Protein AF-A0A0B7B6H0-F1 (afdb_monomer)

Secondary structure (DSSP, 8-state):
--SPP-GGGGGG-HHHHHHHHHHHHHT-S-TT---EE-SS-EEETTEEEPTT-EE---HHHHHT-HHHHSSTTS--TT-

Structure (mmCIF, N/CA/C/O backbone):
data_AF-A0A0B7B6H0-F1
#
_entry.id   AF-A0A0B7B6H0-F1
#
loop_
_atom_site.group_PDB
_atom_site.id
_atom_site.type_symbol
_atom_site.label_atom_id
_atom_site.label_alt_id
_atom_site.label_comp_id
_atom_site.label_asym_id
_atom_site.label_entity_id
_atom_site.label_seq_id
_atom_site.pdbx_PDB_ins_code
_atom_site.Cartn_x
_atom_site.Cartn_y
_atom_site.Cartn_z
_atom_site.occupancy
_atom_site.B_iso_or_equiv
_atom_site.auth_seq_id
_atom_site.auth_comp_id
_atom_site.auth_asym_id
_atom_site.auth_atom_id
_atom_site.pdbx_PDB_model_num
ATOM 1 N N . THR A 1 1 ? 26.310 1.548 -21.466 1.00 68.81 1 THR A N 1
ATOM 2 C CA . THR A 1 1 ? 25.617 2.648 -20.758 1.00 68.81 1 THR A CA 1
ATOM 3 C C . THR A 1 1 ? 26.613 3.315 -19.831 1.00 68.81 1 THR A C 1
ATOM 5 O O . THR A 1 1 ? 26.850 2.800 -18.753 1.00 68.81 1 THR A O 1
ATOM 8 N N . GLU A 1 2 ? 27.251 4.405 -20.264 1.00 82.69 2 GLU A N 1
ATOM 9 C CA . GLU A 1 2 ? 28.369 5.030 -19.521 1.00 82.69 2 GLU A CA 1
ATOM 10 C C . GLU A 1 2 ? 27.981 6.284 -18.720 1.00 82.69 2 GLU A C 1
ATOM 12 O O . GLU A 1 2 ? 28.823 6.869 -18.046 1.00 82.69 2 GLU A O 1
ATOM 17 N N . ARG A 1 3 ? 26.709 6.706 -18.748 1.00 94.19 3 ARG A N 1
ATOM 18 C CA . ARG A 1 3 ? 26.239 7.832 -17.928 1.00 94.19 3 ARG A CA 1
ATOM 19 C C . ARG A 1 3 ? 25.568 7.361 -16.642 1.00 94.19 3 ARG A C 1
ATOM 21 O O . ARG A 1 3 ? 24.859 6.356 -16.642 1.00 94.19 3 ARG A O 1
ATOM 28 N N . VAL A 1 4 ? 25.731 8.145 -15.580 1.00 94.75 4 VAL A N 1
ATOM 29 C CA . VAL A 1 4 ? 25.039 7.936 -14.302 1.00 94.75 4 VAL A CA 1
ATOM 30 C C . VAL A 1 4 ? 23.519 8.111 -14.497 1.00 94.75 4 VAL A C 1
ATOM 32 O O . VAL A 1 4 ? 23.099 9.002 -15.251 1.00 94.75 4 VAL A O 1
ATOM 35 N N . PRO A 1 5 ? 22.680 7.272 -13.858 1.00 94.12 5 PRO A N 1
ATOM 36 C CA . PRO A 1 5 ? 21.234 7.462 -13.853 1.00 94.12 5 PRO A CA 1
ATOM 37 C C . PRO A 1 5 ? 20.830 8.785 -13.199 1.00 94.12 5 PRO A C 1
ATOM 39 O O . PRO A 1 5 ? 21.449 9.242 -12.242 1.00 94.12 5 PRO A O 1
ATOM 42 N N . THR A 1 6 ? 19.749 9.382 -13.685 1.00 96.12 6 THR A N 1
ATOM 43 C CA . THR A 1 6 ? 19.158 10.592 -13.101 1.00 96.12 6 THR A CA 1
ATOM 44 C C . THR A 1 6 ? 17.669 10.379 -12.837 1.00 96.12 6 THR A C 1
ATOM 46 O O . THR A 1 6 ? 17.074 9.413 -13.311 1.00 96.12 6 THR A O 1
ATOM 49 N N . MET A 1 7 ? 17.021 11.295 -12.116 1.00 96.19 7 MET A N 1
ATOM 50 C CA . MET A 1 7 ? 15.586 11.171 -11.823 1.00 96.19 7 MET A CA 1
ATOM 51 C C . MET A 1 7 ? 14.693 11.180 -13.072 1.00 96.19 7 MET A C 1
ATOM 53 O O . MET A 1 7 ? 13.609 10.599 -13.039 1.00 96.19 7 MET A O 1
ATOM 57 N N . SER A 1 8 ? 15.144 11.769 -14.184 1.00 96.81 8 SER A N 1
ATOM 58 C CA . SER A 1 8 ? 14.403 11.746 -15.453 1.00 96.81 8 SER A CA 1
ATOM 59 C C . SER A 1 8 ? 14.351 10.352 -16.090 1.00 96.81 8 SER A C 1
ATOM 61 O O . SER A 1 8 ? 13.501 10.097 -16.941 1.00 96.81 8 SER A O 1
ATOM 63 N N . ASP A 1 9 ? 15.210 9.428 -15.647 1.00 96.12 9 ASP A N 1
ATOM 64 C CA . ASP A 1 9 ? 15.215 8.038 -16.098 1.00 96.12 9 ASP A CA 1
ATOM 65 C C . ASP A 1 9 ? 14.182 7.181 -15.371 1.00 96.12 9 ASP A C 1
ATOM 67 O O . ASP A 1 9 ? 13.793 6.137 -15.895 1.00 96.12 9 ASP A O 1
ATOM 71 N N . LYS A 1 10 ? 13.694 7.619 -14.200 1.00 95.88 10 LYS A N 1
ATOM 72 C CA . LYS A 1 10 ? 12.757 6.854 -13.365 1.00 95.88 10 LYS A CA 1
ATOM 73 C C . LYS A 1 10 ? 11.581 6.269 -14.165 1.00 95.88 10 LYS A C 1
ATOM 75 O O . LYS A 1 10 ? 11.342 5.077 -13.999 1.00 95.88 10 LYS A O 1
ATOM 80 N N . PRO A 1 11 ? 10.890 6.999 -15.067 1.00 96.62 11 PRO A N 1
ATOM 81 C CA . PRO A 1 11 ? 9.775 6.434 -15.835 1.00 96.62 11 PRO A CA 1
ATOM 82 C C . PRO A 1 11 ? 10.168 5.285 -16.777 1.00 96.62 11 PRO A C 1
ATOM 84 O O . PRO A 1 11 ? 9.323 4.470 -17.123 1.00 96.62 11 PRO A O 1
ATOM 87 N N . LYS A 1 12 ? 11.437 5.215 -17.200 1.00 96.50 12 LYS A N 1
ATOM 88 C CA . LYS A 1 12 ? 11.967 4.159 -18.080 1.00 96.50 12 LYS A CA 1
ATOM 89 C C . LYS A 1 12 ? 12.480 2.949 -17.300 1.00 96.50 12 LYS A C 1
ATOM 91 O O . LYS A 1 12 ? 12.620 1.868 -17.862 1.00 96.50 12 LYS A O 1
ATOM 96 N N . LEU A 1 13 ? 12.780 3.121 -16.014 1.00 96.12 13 LEU A N 1
ATOM 97 C CA . LEU A 1 13 ? 13.302 2.077 -15.134 1.00 96.12 13 LEU A CA 1
ATOM 98 C C . LEU A 1 13 ? 12.156 1.303 -14.468 1.00 96.12 13 LEU A C 1
ATOM 100 O O . LEU A 1 13 ? 12.080 1.213 -13.244 1.00 96.12 13 LEU A O 1
ATOM 104 N N . THR A 1 14 ? 11.245 0.756 -15.277 1.00 96.56 14 THR A N 1
ATOM 105 C CA . THR A 1 14 ? 10.008 0.107 -14.810 1.00 96.56 14 THR A CA 1
ATOM 106 C C . THR A 1 14 ? 10.282 -0.991 -13.790 1.00 96.56 14 THR A C 1
ATOM 108 O O . THR A 1 14 ? 9.701 -0.973 -12.710 1.00 96.56 14 THR A O 1
ATOM 111 N N . TYR A 1 15 ? 11.227 -1.887 -14.085 1.00 97.69 15 TYR A N 1
ATOM 112 C CA . TYR A 1 15 ? 11.552 -2.993 -13.186 1.00 97.69 15 TYR A CA 1
ATOM 113 C C . TYR A 1 15 ? 12.174 -2.515 -11.866 1.00 97.69 15 TYR A C 1
ATOM 115 O O . TYR A 1 15 ? 11.834 -3.021 -10.803 1.00 97.69 15 TYR A O 1
ATOM 123 N 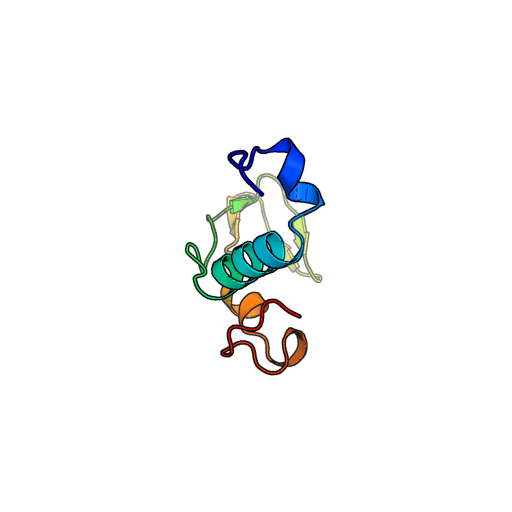N . LEU A 1 16 ? 13.019 -1.477 -11.899 1.00 97.38 16 LEU A N 1
ATOM 124 C CA . LEU A 1 16 ? 13.562 -0.882 -10.675 1.00 97.38 16 LEU A CA 1
ATOM 125 C C . LEU A 1 16 ? 12.454 -0.262 -9.814 1.00 97.38 16 LEU A C 1
ATOM 127 O O . LEU A 1 16 ? 12.461 -0.434 -8.599 1.00 97.38 16 LEU A O 1
ATOM 131 N N . ASN A 1 17 ? 11.491 0.439 -10.422 1.00 97.50 17 ASN A N 1
ATOM 132 C CA . ASN A 1 17 ? 10.344 0.957 -9.674 1.00 97.50 17 ASN A CA 1
ATOM 133 C C . ASN A 1 17 ? 9.533 -0.180 -9.053 1.00 97.50 17 ASN A C 1
ATOM 135 O O . ASN A 1 17 ? 9.128 -0.063 -7.902 1.00 97.50 17 ASN A O 1
ATOM 139 N N . ALA A 1 18 ? 9.332 -1.273 -9.786 1.00 98.19 18 ALA A N 1
ATOM 140 C CA . ALA A 1 18 ? 8.613 -2.436 -9.288 1.00 98.19 18 ALA A CA 1
ATOM 141 C C . ALA A 1 18 ? 9.329 -3.084 -8.089 1.00 98.19 18 ALA A C 1
ATOM 143 O O . ALA A 1 18 ? 8.707 -3.338 -7.063 1.00 98.19 18 ALA A O 1
ATOM 144 N N . VAL A 1 19 ? 10.659 -3.219 -8.155 1.00 98.31 19 VAL A N 1
ATOM 145 C CA . VAL A 1 19 ? 11.505 -3.666 -7.032 1.00 98.31 19 VAL A CA 1
ATOM 146 C C . VAL A 1 19 ? 11.350 -2.750 -5.816 1.00 98.31 19 VAL A C 1
ATOM 148 O O . VAL A 1 19 ? 11.199 -3.239 -4.697 1.00 98.31 19 VAL A O 1
ATOM 151 N N . ILE A 1 20 ? 11.363 -1.427 -6.012 1.00 97.00 20 ILE A N 1
ATOM 152 C CA . ILE A 1 20 ? 11.180 -0.456 -4.922 1.00 97.00 20 ILE A CA 1
ATOM 153 C C . ILE A 1 20 ? 9.793 -0.612 -4.286 1.00 97.00 20 ILE A C 1
ATOM 155 O O . ILE A 1 20 ? 9.691 -0.653 -3.061 1.00 97.00 20 ILE A O 1
ATOM 159 N N . MET A 1 21 ? 8.738 -0.725 -5.097 1.00 96.75 21 MET A N 1
ATOM 160 C CA . MET A 1 21 ? 7.365 -0.881 -4.606 1.00 96.75 21 MET A CA 1
ATOM 161 C C . MET A 1 21 ? 7.179 -2.199 -3.846 1.00 96.75 21 MET A C 1
ATOM 163 O O . MET A 1 21 ? 6.643 -2.191 -2.741 1.00 96.75 21 MET A O 1
ATOM 167 N N . GLU A 1 22 ? 7.686 -3.313 -4.375 1.00 97.69 22 GLU A N 1
ATOM 168 C CA . GLU A 1 22 ? 7.585 -4.618 -3.711 1.00 97.69 22 GLU A CA 1
ATOM 169 C C . GLU A 1 22 ? 8.396 -4.656 -2.408 1.00 97.69 22 GLU A C 1
ATOM 171 O O . GLU A 1 22 ? 7.968 -5.240 -1.412 1.00 97.69 22 GLU A O 1
ATOM 176 N N . THR A 1 23 ? 9.528 -3.943 -2.366 1.00 96.75 23 THR A N 1
ATOM 177 C CA . THR A 1 23 ? 10.303 -3.764 -1.130 1.00 96.75 23 THR A CA 1
ATOM 178 C C . THR A 1 23 ? 9.480 -3.024 -0.080 1.00 96.75 23 THR A C 1
ATOM 180 O O . THR A 1 23 ? 9.435 -3.454 1.069 1.00 96.75 23 THR A O 1
ATOM 183 N N . GLN A 1 24 ? 8.801 -1.938 -0.459 1.00 95.38 24 GLN A N 1
ATOM 184 C CA . GLN A 1 24 ? 7.959 -1.159 0.455 1.00 95.38 24 GLN A CA 1
ATOM 185 C C . GLN A 1 24 ? 6.726 -1.933 0.938 1.00 95.38 24 GLN A C 1
ATOM 187 O O . GLN A 1 24 ? 6.310 -1.742 2.079 1.00 95.38 24 GLN A O 1
ATOM 192 N N . ARG A 1 25 ? 6.161 -2.815 0.103 1.00 95.81 25 ARG A N 1
ATOM 193 C CA . ARG A 1 25 ? 5.048 -3.690 0.490 1.00 95.81 25 ARG A CA 1
ATOM 194 C C . ARG A 1 25 ? 5.473 -4.704 1.555 1.00 95.81 25 ARG A C 1
ATOM 196 O O . ARG A 1 25 ? 4.798 -4.823 2.574 1.00 95.81 25 ARG A O 1
ATOM 203 N N . ILE A 1 26 ? 6.575 -5.428 1.324 1.00 94.50 26 ILE A N 1
ATOM 204 C CA . ILE A 1 26 ? 7.045 -6.488 2.235 1.00 94.50 26 ILE A CA 1
ATOM 205 C C . ILE A 1 26 ? 7.657 -5.897 3.506 1.00 94.50 26 ILE A C 1
ATOM 207 O O . ILE A 1 26 ? 7.257 -6.257 4.613 1.00 94.50 26 ILE A O 1
ATOM 211 N N . ALA A 1 27 ? 8.597 -4.961 3.368 1.00 91.50 27 ALA A N 1
ATOM 212 C CA . ALA A 1 27 ? 9.235 -4.272 4.487 1.00 91.50 27 ALA A CA 1
ATOM 213 C C . ALA A 1 27 ? 8.384 -3.077 4.945 1.00 91.50 27 ALA A C 1
ATOM 215 O O . ALA A 1 27 ? 8.880 -1.955 5.047 1.00 91.50 27 ALA A O 1
ATOM 216 N N . SER A 1 28 ? 7.092 -3.325 5.174 1.00 87.75 28 SER A N 1
ATOM 217 C CA . SER A 1 28 ? 6.106 -2.356 5.651 1.00 87.75 28 SER A CA 1
ATOM 218 C C . SER A 1 28 ? 6.626 -1.655 6.915 1.00 87.75 28 SER A C 1
ATOM 220 O O . SER A 1 28 ? 6.528 -2.174 8.023 1.00 87.75 28 SER A O 1
ATOM 222 N N . LEU A 1 29 ? 7.249 -0.480 6.749 1.00 87.81 29 LEU A N 1
ATOM 223 C CA . LEU A 1 29 ? 7.936 0.224 7.844 1.00 87.81 29 LEU A CA 1
ATOM 224 C C . LEU A 1 29 ? 6.970 0.695 8.935 1.00 87.81 29 LEU A C 1
ATOM 226 O O . LEU A 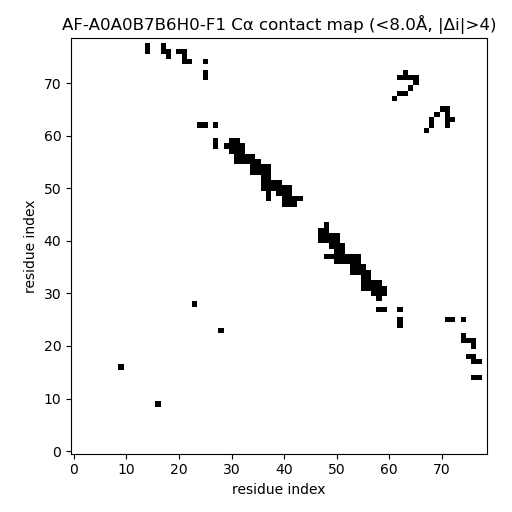1 29 ? 7.360 0.855 10.088 1.00 87.81 29 LEU A O 1
ATOM 230 N N . LEU A 1 30 ? 5.720 0.953 8.555 1.00 91.81 30 LEU A N 1
ATOM 231 C CA . LEU A 1 30 ? 4.658 1.413 9.439 1.00 91.81 30 LEU A CA 1
ATOM 232 C C . LEU A 1 30 ? 3.447 0.488 9.279 1.00 91.81 30 LEU A C 1
ATOM 234 O O . LEU A 1 30 ? 2.459 0.890 8.663 1.00 91.81 30 LEU A O 1
ATOM 238 N N . PRO A 1 31 ? 3.486 -0.732 9.838 1.00 90.56 31 PRO A N 1
ATOM 239 C CA . PRO A 1 31 ? 2.443 -1.736 9.620 1.00 90.56 31 PRO A CA 1
ATOM 240 C C . PRO A 1 31 ? 1.057 -1.291 10.118 1.00 90.56 31 PRO A C 1
ATOM 242 O O . PRO A 1 31 ? 0.036 -1.753 9.612 1.00 90.56 31 PRO A O 1
ATOM 245 N N . LEU A 1 32 ? 1.007 -0.347 11.067 1.00 94.25 32 LEU A N 1
ATOM 246 C CA . LEU A 1 32 ? -0.219 0.264 11.601 1.00 94.25 32 LEU A CA 1
ATOM 247 C C . LEU A 1 32 ? -0.464 1.704 11.110 1.00 94.25 32 LEU A C 1
ATOM 249 O O . LEU A 1 32 ? -1.342 2.392 11.633 1.00 94.25 32 LEU A O 1
ATOM 253 N N . ALA A 1 33 ? 0.296 2.161 10.110 1.00 91.88 33 ALA A N 1
ATOM 254 C CA . ALA A 1 33 ? 0.335 3.551 9.663 1.00 91.88 33 ALA A CA 1
ATOM 255 C C . ALA A 1 33 ? 0.533 4.548 10.828 1.00 91.88 33 ALA A C 1
ATOM 257 O O . ALA A 1 33 ? 0.904 4.190 11.946 1.00 91.88 33 ALA A O 1
ATOM 258 N N . ILE A 1 34 ? 0.327 5.835 10.547 1.00 94.69 34 ILE A N 1
ATOM 259 C CA . ILE A 1 34 ? 0.261 6.877 11.576 1.00 94.69 34 ILE A CA 1
ATOM 260 C C . ILE A 1 34 ? -1.207 7.007 12.009 1.00 94.69 34 ILE A C 1
ATOM 262 O O . ILE A 1 34 ? -2.069 7.127 11.129 1.00 94.69 34 ILE A O 1
ATOM 266 N N . PRO A 1 35 ? -1.513 7.008 13.320 1.00 95.50 35 PRO A N 1
ATOM 267 C CA . PRO A 1 35 ? -2.880 7.171 13.802 1.00 95.50 35 PRO A CA 1
ATOM 268 C C . PRO A 1 35 ? -3.461 8.507 13.341 1.00 95.50 35 PRO A C 1
ATOM 270 O O . PRO A 1 35 ? -2.790 9.541 13.393 1.00 95.50 35 PRO A O 1
ATOM 273 N N . ARG A 1 36 ? -4.720 8.491 12.897 1.00 95.06 36 ARG A N 1
ATOM 274 C CA . ARG A 1 36 ? -5.428 9.702 12.463 1.00 95.06 36 ARG A CA 1
ATOM 275 C C . ARG A 1 36 ? -6.637 9.962 13.338 1.00 95.06 36 ARG A C 1
ATOM 277 O O . ARG A 1 36 ? -7.453 9.070 13.544 1.00 95.06 36 ARG A O 1
ATOM 284 N N . GLU A 1 37 ? -6.761 11.192 13.815 1.00 97.25 37 GLU A N 1
ATOM 285 C CA . GLU A 1 37 ? -7.938 11.632 14.556 1.00 97.25 37 GLU A CA 1
ATOM 286 C C . GLU A 1 37 ? -9.022 12.136 13.598 1.00 97.25 37 GLU A C 1
ATOM 288 O O . GLU A 1 37 ? -8.760 12.883 12.650 1.00 97.25 37 GLU A O 1
ATOM 293 N N . VAL A 1 38 ? -10.256 11.719 13.855 1.00 97.69 38 VAL A N 1
ATOM 294 C CA . VAL A 1 38 ? -11.451 12.139 13.133 1.00 97.69 38 VAL A CA 1
ATOM 295 C C . VAL A 1 38 ? -11.779 13.587 13.506 1.00 97.69 38 VAL A C 1
ATOM 297 O O . VAL A 1 38 ? -12.192 13.880 14.627 1.00 97.69 38 VAL A O 1
ATOM 300 N N . SER A 1 39 ? -11.611 14.510 12.558 1.00 97.19 39 SER A N 1
ATOM 301 C CA . SER A 1 39 ? -11.792 15.954 12.784 1.00 97.19 39 SER A CA 1
ATOM 302 C C . SER A 1 39 ? -13.260 16.402 12.837 1.00 97.19 39 SER A C 1
ATOM 304 O O . SER A 1 39 ? -13.580 17.415 13.468 1.00 97.19 39 SER A O 1
ATOM 306 N N . ALA A 1 40 ? -14.157 15.638 12.215 1.00 97.06 40 ALA A N 1
ATOM 307 C CA . ALA A 1 40 ? -15.610 15.794 12.219 1.00 97.06 40 ALA A CA 1
ATOM 308 C C . ALA A 1 40 ? -16.257 14.412 12.021 1.00 97.06 40 ALA A C 1
ATOM 310 O O . ALA A 1 40 ? -15.588 13.554 11.453 1.00 97.06 40 ALA A O 1
ATOM 311 N N . PRO A 1 41 ? -17.509 14.171 12.459 1.00 97.19 41 PRO A N 1
AT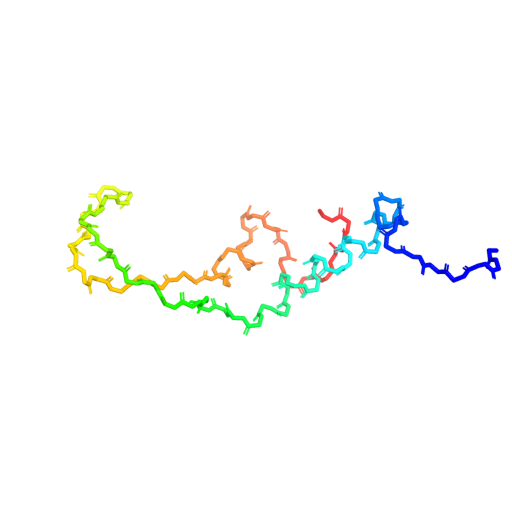OM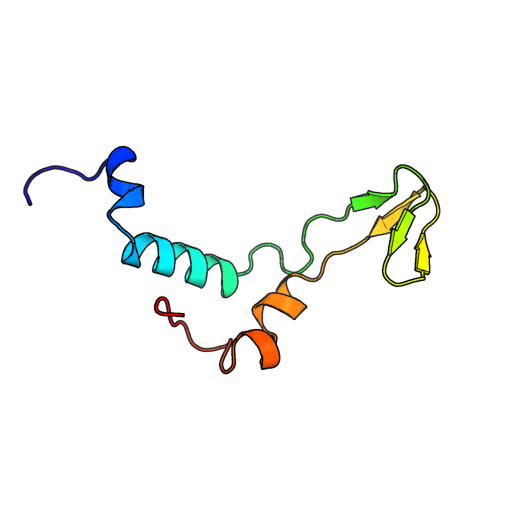 312 C CA . PRO A 1 41 ? -18.133 12.860 12.315 1.00 97.19 41 PRO A CA 1
ATOM 313 C C . PRO A 1 41 ? -18.079 12.343 10.872 1.00 97.19 41 PRO A C 1
ATOM 315 O O . PRO A 1 41 ? -18.432 13.073 9.946 1.00 97.19 41 PRO A O 1
ATOM 318 N N . ILE A 1 42 ? -17.637 11.099 10.697 1.00 96.69 42 ILE A N 1
ATOM 319 C CA . ILE A 1 42 ? -17.559 10.429 9.392 1.00 96.69 42 ILE A CA 1
ATOM 320 C C . ILE A 1 42 ? -18.276 9.086 9.443 1.00 96.69 42 ILE A C 1
ATOM 322 O O . ILE A 1 42 ? -18.368 8.469 10.502 1.00 96.69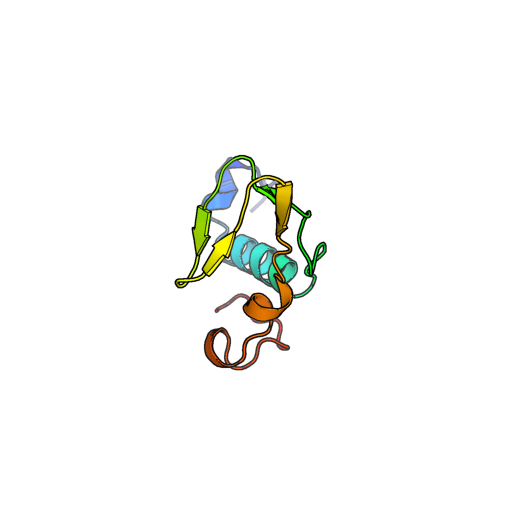 42 ILE A O 1
ATOM 326 N N . GLU A 1 43 ? -18.738 8.614 8.292 1.00 96.62 43 GLU A N 1
ATOM 327 C CA . GLU A 1 43 ? -19.246 7.255 8.129 1.00 96.62 43 GLU A CA 1
ATOM 328 C C . GLU A 1 43 ? -18.279 6.446 7.263 1.00 96.62 43 GLU A C 1
ATOM 330 O O . GLU A 1 43 ? -17.855 6.908 6.201 1.00 96.62 43 GLU A O 1
ATOM 335 N N . VAL A 1 44 ? -17.908 5.254 7.728 1.00 93.69 44 VAL A N 1
ATOM 336 C CA . VAL A 1 44 ? -17.082 4.297 6.983 1.00 93.69 44 VAL A CA 1
ATOM 337 C C . VAL A 1 44 ? -17.727 2.925 7.109 1.00 93.69 44 VAL A C 1
ATOM 339 O O . VAL A 1 44 ? -17.926 2.445 8.220 1.00 93.69 44 VAL A O 1
ATOM 342 N N . ASP A 1 45 ? -18.058 2.308 5.975 1.00 93.50 45 ASP A N 1
ATOM 343 C CA . ASP A 1 45 ? -18.675 0.973 5.905 1.00 93.50 45 ASP A CA 1
ATOM 344 C C . ASP A 1 45 ? -19.943 0.824 6.778 1.00 93.50 45 ASP A C 1
ATOM 346 O O . ASP A 1 45 ? -20.150 -0.176 7.459 1.00 93.50 45 ASP A O 1
ATOM 350 N N . GLY A 1 46 ? -20.779 1.869 6.818 1.00 95.69 46 GLY A N 1
ATOM 351 C CA . GLY A 1 46 ? -22.001 1.909 7.632 1.00 95.69 46 GLY A CA 1
ATOM 352 C C . GLY A 1 46 ? -21.781 2.175 9.127 1.00 95.69 46 GLY A C 1
ATOM 353 O O . GLY A 1 46 ? -22.751 2.237 9.883 1.00 95.69 46 GLY A O 1
ATOM 354 N N . PHE A 1 47 ? -20.535 2.370 9.572 1.00 95.38 47 PHE A N 1
ATOM 355 C CA . PHE A 1 47 ? -20.210 2.754 10.946 1.00 95.38 47 PHE A CA 1
ATOM 356 C C . PHE A 1 47 ? -19.952 4.255 11.050 1.00 95.38 47 PHE A C 1
ATOM 358 O O . PHE A 1 47 ? -19.098 4.805 10.353 1.00 95.38 47 PHE A O 1
ATOM 365 N N . THR A 1 48 ? -20.651 4.919 11.970 1.00 96.69 48 THR A N 1
ATOM 366 C CA . THR A 1 48 ? -20.425 6.335 12.275 1.00 96.69 48 THR A CA 1
ATOM 367 C C . THR A 1 48 ? -19.343 6.497 13.341 1.00 96.69 48 THR A C 1
ATOM 369 O O . THR A 1 48 ? -19.489 6.034 14.472 1.00 96.69 48 THR A O 1
ATOM 372 N N . PHE A 1 49 ? -18.280 7.222 13.001 1.00 97.19 49 PHE A N 1
ATOM 373 C CA . PHE A 1 49 ? -17.203 7.597 13.909 1.00 97.19 49 PHE A CA 1
ATOM 374 C C . PHE A 1 49 ? -17.398 9.043 14.370 1.00 97.19 49 PHE A C 1
ATOM 376 O O . PHE A 1 49 ? -17.451 9.943 13.526 1.00 97.19 49 PHE A O 1
ATOM 383 N N . PRO A 1 50 ? -17.505 9.309 15.682 1.00 97.62 50 PRO A N 1
ATOM 384 C CA . PRO A 1 50 ? -17.606 10.670 16.189 1.00 97.62 50 PRO A CA 1
ATOM 385 C C . PRO A 1 50 ? -16.285 11.442 16.043 1.00 97.62 50 PRO A C 1
ATOM 387 O O . PRO A 1 50 ? -15.198 10.875 15.911 1.00 97.62 50 PRO A O 1
ATOM 390 N N . LYS A 1 51 ? -16.377 12.775 16.123 1.00 97.88 51 LYS A N 1
ATOM 391 C CA . LYS A 1 51 ? -15.198 13.643 16.246 1.00 97.88 51 LYS A CA 1
ATOM 392 C C . LYS A 1 51 ? -14.351 13.217 17.452 1.00 97.88 51 LYS A C 1
ATOM 394 O O . LYS A 1 51 ? -14.895 12.971 18.526 1.00 97.88 51 LYS A O 1
ATOM 399 N N . GLY A 1 52 ? -13.033 13.181 17.275 1.00 97.19 52 GLY A N 1
ATOM 400 C CA . GLY A 1 52 ? -12.073 12.771 18.302 1.00 97.19 52 GLY A CA 1
ATOM 401 C C . GLY A 1 52 ? -11.789 11.266 18.335 1.00 97.19 52 GLY A C 1
ATOM 402 O O . GLY A 1 52 ? -10.918 10.831 19.084 1.00 97.19 52 GLY A O 1
ATOM 403 N N . SER A 1 53 ? -12.478 10.446 17.530 1.00 97.44 53 SER A N 1
ATOM 404 C CA . SER A 1 53 ? -12.091 9.042 17.352 1.00 97.44 53 SER A CA 1
ATOM 405 C C . SER A 1 53 ? -10.717 8.930 16.692 1.00 97.44 53 SER A C 1
ATOM 407 O O . SER A 1 53 ? -10.425 9.646 15.738 1.00 97.44 53 SER A O 1
ATOM 409 N N . VAL A 1 54 ? -9.891 7.993 17.161 1.00 96.19 54 VAL A N 1
ATOM 410 C CA . VAL A 1 54 ? -8.597 7.675 16.543 1.00 96.19 54 VAL A CA 1
ATOM 411 C C . VAL A 1 54 ? -8.749 6.439 15.670 1.00 96.19 54 VAL A C 1
ATOM 413 O O . VAL A 1 54 ? -9.149 5.378 16.145 1.00 96.19 54 VAL A O 1
ATOM 416 N N . ILE A 1 55 ? -8.403 6.574 14.395 1.00 94.38 55 ILE A N 1
ATOM 417 C CA . ILE A 1 55 ? -8.429 5.497 13.412 1.00 94.38 55 ILE A CA 1
ATOM 418 C C . ILE A 1 55 ? -6.996 5.052 13.131 1.00 94.38 55 ILE A C 1
ATOM 420 O O . ILE A 1 55 ? -6.130 5.856 12.774 1.00 94.38 55 ILE A O 1
ATOM 424 N N . TRP A 1 56 ? -6.776 3.747 13.255 1.00 94.88 56 TRP A N 1
ATOM 425 C CA . TRP A 1 56 ? -5.549 3.070 12.853 1.00 94.88 56 TRP A CA 1
ATOM 426 C C . TRP A 1 56 ? -5.775 2.365 11.521 1.00 94.88 56 TRP A C 1
ATOM 428 O O . TRP A 1 56 ? -6.776 1.674 11.344 1.00 94.88 56 TRP A O 1
ATOM 438 N N . SER A 1 57 ? -4.849 2.532 10.580 1.00 93.25 57 SER A N 1
ATOM 439 C CA . SER A 1 57 ? -4.883 1.811 9.305 1.00 93.25 57 SER A CA 1
ATOM 440 C C . SER A 1 57 ? -3.864 0.684 9.351 1.00 93.25 57 SER A C 1
ATOM 442 O O . SER A 1 57 ? -2.664 0.931 9.340 1.00 93.25 57 SER A O 1
ATOM 444 N N . VAL A 1 58 ? -4.337 -0.557 9.404 1.00 94.81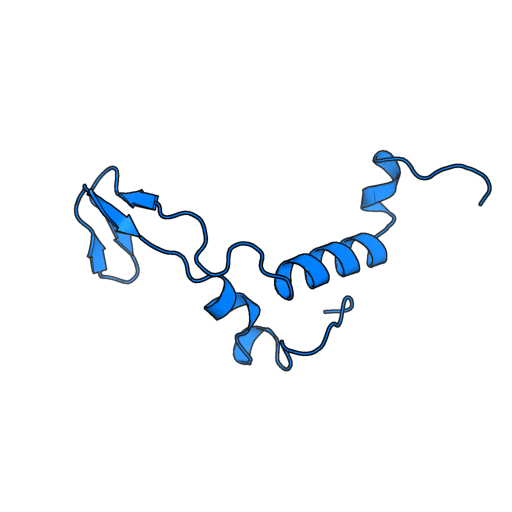 58 VAL A N 1
ATOM 445 C CA . VAL A 1 58 ? -3.471 -1.740 9.456 1.00 94.81 58 VAL A CA 1
ATOM 446 C C . VAL A 1 58 ? -2.996 -2.063 8.037 1.00 94.81 58 VAL A C 1
ATOM 448 O O . VAL A 1 58 ? -3.615 -2.868 7.345 1.00 94.81 58 VAL A O 1
ATOM 451 N N . LEU A 1 59 ? -1.926 -1.410 7.574 1.00 94.88 59 LEU A N 1
ATOM 452 C CA . LEU A 1 59 ? -1.379 -1.594 6.222 1.00 94.88 59 LEU A CA 1
ATOM 453 C C . LEU A 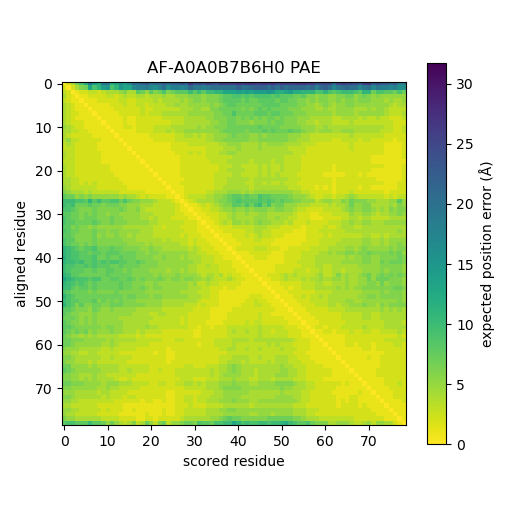1 59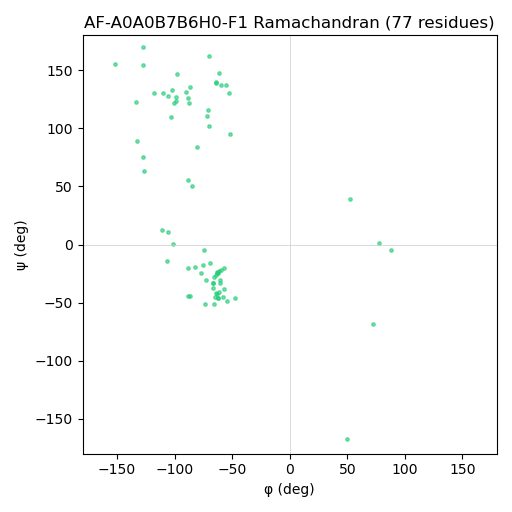 ? -1.020 -3.055 5.947 1.00 94.88 59 LEU A C 1
ATOM 455 O O . LEU A 1 59 ? -1.316 -3.563 4.868 1.00 94.88 59 LEU A O 1
ATOM 459 N N . ASP A 1 60 ? -0.479 -3.753 6.945 1.00 93.94 60 ASP A N 1
ATOM 460 C CA . ASP A 1 60 ? -0.097 -5.160 6.806 1.00 93.94 60 ASP A CA 1
ATOM 461 C C . ASP A 1 60 ? -1.279 -6.066 6.473 1.00 93.94 60 ASP A C 1
ATOM 463 O O . ASP A 1 60 ? -1.107 -7.039 5.742 1.00 93.94 60 ASP A O 1
ATOM 467 N N . SER A 1 61 ? -2.487 -5.719 6.934 1.00 95.00 61 SER A N 1
ATOM 468 C CA . SER A 1 61 ? -3.686 -6.490 6.592 1.00 95.00 61 SER A CA 1
ATOM 469 C C . SER A 1 61 ? -3.928 -6.516 5.083 1.00 95.00 61 SER A C 1
ATOM 471 O O . SER A 1 61 ? -4.362 -7.533 4.560 1.00 95.00 61 SER A O 1
ATOM 473 N N . VAL A 1 62 ? -3.578 -5.434 4.380 1.00 95.12 62 VAL A N 1
ATOM 474 C CA . VAL A 1 62 ? -3.708 -5.314 2.925 1.00 95.12 62 VAL A CA 1
ATOM 475 C C . VAL A 1 62 ? -2.458 -5.835 2.226 1.00 95.12 62 VAL A C 1
ATOM 477 O O . VAL A 1 62 ? -2.564 -6.573 1.251 1.00 95.12 62 VAL A O 1
ATOM 480 N N . HIS A 1 63 ? -1.264 -5.481 2.709 1.00 95.81 63 HIS A N 1
ATOM 481 C CA . HIS A 1 63 ? 0.002 -5.900 2.104 1.00 95.81 63 HIS A CA 1
ATOM 482 C C . HIS A 1 63 ? 0.218 -7.418 2.155 1.00 95.81 63 HIS A C 1
ATOM 484 O O . HIS A 1 63 ? 0.903 -7.939 1.277 1.00 95.81 63 HIS A O 1
ATOM 490 N N . TYR A 1 64 ? -0.374 -8.120 3.127 1.00 95.38 64 TYR A N 1
ATOM 491 C CA . TYR A 1 64 ? -0.269 -9.573 3.287 1.00 95.38 64 TYR A CA 1
ATOM 492 C C . TYR A 1 64 ? -1.572 -10.341 3.006 1.00 95.38 64 TYR A C 1
ATOM 494 O O . TYR A 1 64 ? -1.656 -11.538 3.291 1.00 95.38 64 TYR A O 1
ATOM 502 N N . ASP A 1 65 ? -2.586 -9.707 2.409 1.00 96.88 65 ASP A N 1
ATOM 503 C CA . ASP A 1 65 ? -3.812 -10.420 2.039 1.00 96.88 65 ASP A CA 1
ATOM 504 C C . ASP A 1 65 ? -3.560 -11.380 0.863 1.00 96.88 65 ASP A C 1
ATOM 506 O O . ASP A 1 65 ? -3.293 -10.968 -0.269 1.00 96.88 65 ASP A O 1
ATOM 510 N N . LYS A 1 66 ? -3.710 -12.686 1.107 1.00 96.94 66 LYS A N 1
ATOM 511 C CA . LYS A 1 66 ? -3.578 -13.738 0.085 1.00 96.94 66 LYS A CA 1
ATOM 512 C C . LYS A 1 66 ? -4.626 -13.637 -1.018 1.00 96.94 66 LYS A C 1
ATOM 514 O O . LYS A 1 66 ? -4.375 -14.096 -2.125 1.00 96.94 66 LYS A O 1
ATOM 519 N N . LYS A 1 67 ? -5.782 -13.027 -0.758 1.00 97.25 67 LYS A N 1
ATOM 520 C CA . LYS A 1 67 ? -6.805 -12.793 -1.786 1.00 97.25 67 LYS A CA 1
ATOM 521 C C . LYS A 1 67 ? -6.387 -11.701 -2.767 1.00 97.25 67 LYS A C 1
ATOM 523 O O . LYS A 1 67 ? -6.783 -11.762 -3.925 1.00 97.25 67 LYS A O 1
ATOM 528 N N . ILE A 1 68 ? -5.594 -10.732 -2.310 1.00 95.56 68 ILE A N 1
ATOM 529 C CA . ILE A 1 68 ? -5.086 -9.629 -3.135 1.00 95.56 68 ILE A CA 1
ATOM 530 C C . ILE A 1 68 ? -3.791 -10.051 -3.838 1.00 95.56 68 ILE A C 1
ATOM 532 O O . ILE A 1 68 ? -3.629 -9.814 -5.031 1.00 95.56 68 ILE A O 1
ATOM 536 N N . TRP A 1 69 ? -2.879 -10.705 -3.114 1.00 95.69 69 TRP A N 1
ATOM 537 C CA . TRP A 1 69 ? -1.508 -10.942 -3.579 1.00 95.69 69 TRP A CA 1
ATOM 538 C C . TRP A 1 69 ? -1.207 -12.388 -3.997 1.00 95.69 69 TRP A C 1
ATOM 540 O O . TRP A 1 69 ? -0.173 -12.629 -4.625 1.00 95.69 69 TRP A O 1
ATOM 550 N N . GLY A 1 70 ? -2.069 -13.351 -3.656 1.00 96.69 70 GLY A N 1
ATOM 551 C CA . GLY A 1 70 ? -1.845 -14.790 -3.839 1.00 96.69 70 GLY A CA 1
ATOM 552 C C . GLY A 1 70 ? -0.806 -15.347 -2.863 1.00 96.69 70 GLY A C 1
ATOM 553 O O . GLY A 1 70 ? -1.133 -16.098 -1.947 1.00 96.69 70 GLY A O 1
ATOM 554 N N . ASP A 1 71 ? 0.444 -14.933 -3.051 1.00 96.56 71 ASP A N 1
ATOM 555 C CA . ASP A 1 71 ? 1.635 -15.348 -2.309 1.00 96.56 71 ASP A CA 1
ATOM 556 C C . ASP A 1 71 ? 2.411 -14.133 -1.746 1.00 96.56 71 ASP A C 1
ATOM 558 O O . ASP A 1 71 ? 3.539 -13.853 -2.160 1.00 96.56 71 ASP A O 1
ATOM 562 N N . PRO A 1 72 ? 1.798 -13.358 -0.834 1.00 96.38 72 PRO A N 1
ATOM 563 C CA . PRO A 1 72 ? 2.337 -12.087 -0.344 1.00 96.38 72 PRO A CA 1
ATOM 564 C C . PRO A 1 72 ? 3.701 -12.199 0.343 1.00 96.38 72 PRO A C 1
ATOM 566 O O . PRO A 1 72 ? 4.409 -11.197 0.440 1.00 96.38 72 PRO A O 1
ATOM 569 N N . GLU A 1 73 ? 4.069 -13.381 0.825 1.00 95.69 73 GLU A N 1
ATOM 570 C CA . GLU A 1 73 ? 5.352 -13.640 1.472 1.00 95.69 73 GLU A CA 1
ATOM 571 C C . GLU A 1 73 ? 6.516 -13.722 0.464 1.00 95.69 73 GLU A C 1
ATOM 573 O O . GLU A 1 73 ? 7.675 -13.568 0.848 1.00 95.69 73 GLU A O 1
ATOM 578 N N . ASN A 1 74 ? 6.226 -13.923 -0.827 1.00 97.19 74 ASN A N 1
ATOM 579 C CA . ASN A 1 74 ? 7.237 -13.970 -1.880 1.00 97.19 74 ASN A CA 1
ATOM 580 C C . ASN A 1 74 ? 7.512 -12.575 -2.445 1.00 97.19 74 ASN A C 1
ATOM 582 O O . ASN A 1 74 ? 6.604 -11.902 -2.945 1.00 97.19 74 ASN A O 1
ATOM 586 N N . PHE A 1 75 ? 8.789 -12.188 -2.450 1.00 97.50 75 PHE A N 1
ATOM 587 C CA . PHE A 1 75 ? 9.264 -10.992 -3.141 1.00 97.50 75 PHE A CA 1
ATOM 588 C C . PHE A 1 75 ? 9.204 -11.205 -4.658 1.00 97.50 75 PHE A C 1
ATOM 590 O O . PHE A 1 75 ? 10.060 -11.887 -5.223 1.00 97.50 75 PHE A O 1
ATOM 597 N N . ARG A 1 76 ? 8.183 -10.638 -5.312 1.00 97.31 76 ARG A N 1
ATOM 598 C CA . ARG A 1 76 ? 7.971 -10.765 -6.762 1.00 97.31 76 ARG A CA 1
ATOM 599 C C . ARG A 1 76 ? 7.675 -9.401 -7.388 1.00 97.31 76 ARG A C 1
ATOM 601 O O . ARG A 1 76 ? 6.507 -9.040 -7.475 1.00 97.31 76 ARG A O 1
ATOM 608 N N . PRO A 1 77 ? 8.693 -8.640 -7.825 1.00 97.69 77 PRO A N 1
ATOM 609 C CA . PRO A 1 77 ? 8.514 -7.342 -8.480 1.00 97.69 77 PRO A CA 1
ATOM 610 C C . PRO A 1 77 ? 7.640 -7.367 -9.742 1.00 97.69 77 PRO A C 1
ATOM 612 O O . PRO A 1 77 ? 7.152 -6.330 -10.160 1.00 97.69 77 PRO A O 1
ATOM 615 N N . GLU A 1 78 ? 7.451 -8.520 -10.377 1.00 96.56 78 GLU A N 1
ATOM 616 C CA . GLU A 1 78 ? 6.674 -8.674 -11.612 1.00 96.56 78 GLU A CA 1
ATOM 617 C C . GLU A 1 78 ? 5.149 -8.589 -11.420 1.00 96.56 78 GLU A C 1
ATOM 619 O O . GLU A 1 78 ? 4.419 -8.679 -12.409 1.00 96.56 78 GLU A O 1
ATOM 624 N N . ARG A 1 79 ? 4.668 -8.491 -10.174 1.00 90.06 79 ARG A N 1
ATOM 625 C CA . ARG A 1 79 ? 3.240 -8.494 -9.829 1.00 90.06 79 ARG A CA 1
ATOM 626 C C . ARG A 1 79 ? 2.535 -7.153 -10.049 1.00 90.06 79 ARG A C 1
ATOM 628 O O . AR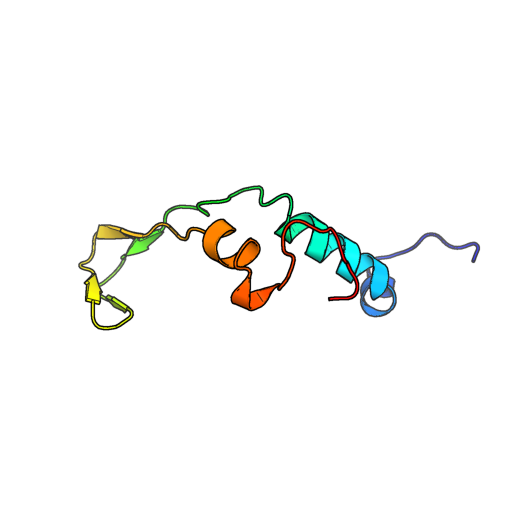G A 1 79 ? 3.204 -6.098 -10.003 1.00 90.06 79 ARG A O 1
#

Nearest PDB structures (foldseek):
  6o5y-assembly2_B  TM=9.097E-01  e=1.300E-05  Homo sapiens
  5em4-assembly2_B  TM=9.060E-01  e=1.300E-05  Oryctolagus cuniculus
  4r20-assembly2_B  TM=9.082E-01  e=2.517E-05  Danio rerio
  3g5n-assembly3_B  TM=9.064E-01  e=1.932E-05  Oryctolagus cuniculus
  4y8w-assembly1_A  TM=8.805E-01  e=1.484E-05  Homo sapiens

Mean predicted aligned error: 3.99 Å

Foldseek 3Di:
DPDDDDPVCVVVPLLVVLLVVLCCLQPVVCQFPDKDFACAWDDDPNDIDHGGDIDTDRSNCVSVDCVNVVCSNDRDSPD

Sequence (79 aa):
TERVPTMSDKPKLTYLNAVIMETQRIASLLPLAIPREVSAPIEVDGFTFPKGSVIWSVLDSVHYDKKIWGDPENFRPER

Organism: NCBI:txid1028688

pLDDT: mean 95.12, std 3.93, range [68.81, 98.31]

Solvent-accessible surface area (backbone atoms only — not comparable to full-atom values): 4912 Å² total; per-residue (Å²): 136,93,70,82,88,54,81,86,46,53,85,75,39,55,68,61,54,28,43,52,52,45,47,51,48,68,63,45,88,51,42,46,50,75,75,41,67,32,87,53,69,44,73,56,97,90,42,78,43,54,56,72,40,74,46,70,47,56,47,47,66,63,52,56,26,44,90,79,55,66,54,43,88,57,94,56,46,90,112

InterPro domains:
  IPR001128 Cytochrome P450 [PF00067] (3-79)
  IPR002401 Cytochrome P450, E-class, group I [PR00463] (17-35)
  IPR002401 Cytochrome P450, E-class, group I [PR00463] (58-79)
  IPR036396 Cytochrome P450 superfamily [G3DSA:1.10.630.10] (1-79)
  IPR036396 Cytochrome P450 superfamily [SSF48264] (2-79)
  IPR050182 Cytochrome P450 family 2 [PTHR24300] (2-79)

Radius of gyration: 18.17 Å; Cα contacts (8 Å, |Δi|>4): 81; chains: 1; bounding box: 50×31×39 Å